Protein AF-A0A0F8WEF1-F1 (afdb_monomer)

Solvent-accessible surface area (backbone atoms only — not comparable to full-atom values): 5847 Å² total; per-residue (Å²): 132,62,77,68,63,57,51,54,56,51,56,53,49,59,62,66,70,52,98,55,50,74,68,54,48,50,51,53,49,36,51,52,45,31,68,77,34,45,29,22,25,76,87,75,66,48,52,76,75,52,95,73,78,62,69,84,62,86,44,91,88,73,58,83,82,51,67,48,79,47,51,62,45,65,61,52,34,41,75,73,71,55,55,85,71,86,70,79,93,74,84,135

Nearest PDB structures (foldseek):
  8xgc-assembly1_8  TM=4.536E-01  e=2.457E+00  Saccharomyces cerevisiae

Mean predicted aligned error: 12.83 Å

Structure (mmCIF, N/CA/C/O backbone):
data_AF-A0A0F8WEF1-F1
#
_entry.id   AF-A0A0F8WEF1-F1
#
loop_
_atom_site.group_PDB
_atom_site.id
_atom_site.type_symbol
_atom_site.label_atom_id
_atom_site.label_alt_id
_atom_site.label_comp_id
_atom_site.label_asym_id
_atom_site.label_entity_id
_atom_site.label_seq_id
_atom_site.pdbx_PDB_ins_code
_atom_site.Cartn_x
_atom_site.Cartn_y
_atom_site.Cartn_z
_atom_site.occupancy
_atom_site.B_iso_or_equiv
_atom_site.auth_seq_id
_atom_site.auth_comp_id
_atom_site.auth_asym_id
_atom_site.auth_atom_id
_atom_site.pdbx_PDB_model_num
ATOM 1 N N . MET A 1 1 ? 22.285 10.962 11.529 1.00 51.78 1 MET A N 1
ATOM 2 C 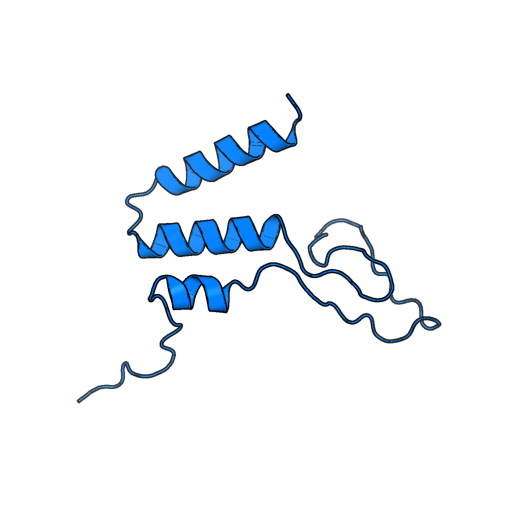CA . MET A 1 1 ? 21.052 10.237 11.152 1.00 51.78 1 MET A CA 1
ATOM 3 C C . MET A 1 1 ? 20.657 10.683 9.755 1.00 51.78 1 MET A C 1
ATOM 5 O O . MET A 1 1 ? 20.807 11.869 9.476 1.00 51.78 1 MET A O 1
ATOM 9 N N . SER A 1 2 ? 20.282 9.765 8.859 1.00 58.69 2 SER A N 1
ATOM 10 C CA . SER A 1 2 ? 19.909 10.147 7.489 1.00 58.69 2 SER A CA 1
ATOM 11 C C . SER A 1 2 ? 18.570 10.897 7.513 1.00 58.69 2 SER A C 1
ATOM 13 O O . SER A 1 2 ? 17.759 10.686 8.415 1.00 58.69 2 SER A O 1
ATOM 15 N N . ARG A 1 3 ? 18.331 11.790 6.542 1.00 58.47 3 ARG A N 1
ATOM 16 C CA . ARG A 1 3 ? 17.048 12.511 6.422 1.00 58.47 3 ARG A CA 1
ATOM 17 C C . ARG A 1 3 ? 15.846 11.563 6.363 1.00 58.47 3 ARG A C 1
ATOM 19 O O . ARG A 1 3 ? 14.785 11.927 6.850 1.00 58.47 3 ARG A O 1
ATOM 26 N N . HIS A 1 4 ? 16.029 10.359 5.824 1.00 61.19 4 HIS A N 1
ATOM 27 C CA . HIS A 1 4 ? 1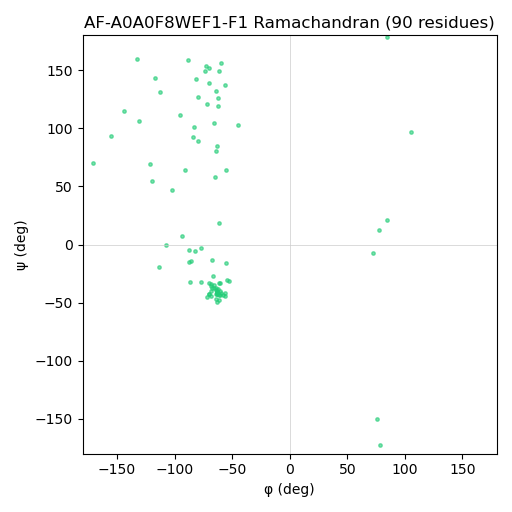4.960 9.372 5.669 1.00 61.19 4 HIS A CA 1
ATOM 28 C C . HIS A 1 4 ? 14.479 8.822 7.014 1.00 61.19 4 HIS A C 1
ATOM 30 O O . HIS A 1 4 ? 13.288 8.624 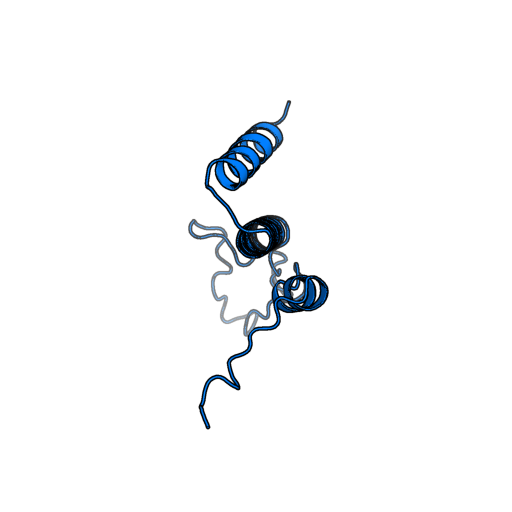7.191 1.00 61.19 4 HIS A O 1
ATOM 36 N N . SER A 1 5 ? 15.364 8.677 8.008 1.00 68.19 5 SER A N 1
ATOM 37 C CA . SER A 1 5 ? 14.953 8.202 9.336 1.00 68.19 5 SER A CA 1
ATOM 38 C C . SER A 1 5 ? 14.019 9.182 10.047 1.00 68.19 5 SER A C 1
ATOM 40 O O . SER A 1 5 ? 13.136 8.748 10.770 1.00 68.19 5 SER A O 1
ATOM 42 N N . LYS A 1 6 ? 14.206 10.497 9.859 1.00 72.56 6 LYS A N 1
ATOM 43 C CA . LYS A 1 6 ? 13.373 11.522 10.510 1.00 72.56 6 LYS A CA 1
ATOM 44 C C . LYS A 1 6 ? 11.956 11.544 9.940 1.00 72.56 6 LYS A C 1
ATOM 46 O O . LYS A 1 6 ? 11.017 11.613 10.718 1.00 72.56 6 LYS A O 1
ATOM 51 N N . GLN A 1 7 ? 11.838 11.433 8.616 1.00 76.56 7 GLN A N 1
ATOM 52 C CA . GLN A 1 7 ? 10.549 11.415 7.928 1.00 76.56 7 GLN A CA 1
ATOM 53 C C . GLN A 1 7 ? 9.692 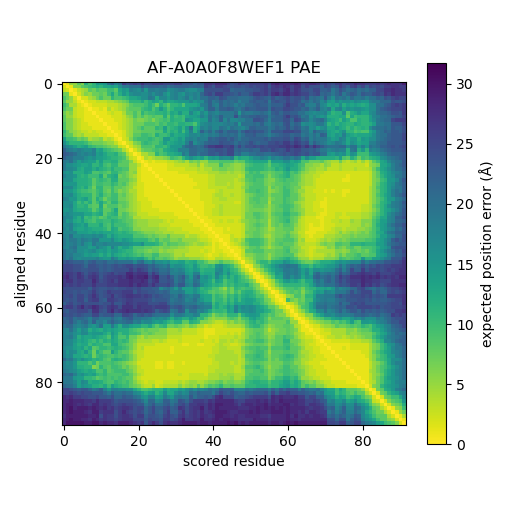10.233 8.396 1.00 76.56 7 GLN A C 1
ATOM 55 O O . GLN A 1 7 ? 8.551 10.431 8.774 1.00 76.56 7 GLN A O 1
ATOM 60 N N . ILE A 1 8 ? 10.290 9.043 8.535 1.00 70.94 8 ILE A N 1
ATOM 61 C CA . ILE A 1 8 ? 9.589 7.849 9.035 1.00 70.94 8 ILE A CA 1
ATOM 62 C C . ILE A 1 8 ? 8.964 8.084 10.420 1.00 70.94 8 ILE A C 1
ATOM 64 O O . ILE A 1 8 ? 7.842 7.660 10.667 1.00 70.94 8 ILE A O 1
ATOM 68 N N . TYR A 1 9 ? 9.665 8.757 11.339 1.00 72.94 9 TYR A N 1
ATOM 69 C CA . TYR A 1 9 ? 9.106 9.040 12.667 1.00 72.94 9 TYR A CA 1
ATOM 70 C C . TYR A 1 9 ? 7.973 10.069 12.632 1.00 72.94 9 TYR A C 1
ATOM 72 O O . TYR A 1 9 ? 7.066 9.985 13.455 1.00 72.94 9 TYR A O 1
ATOM 80 N N . GLU A 1 10 ? 8.040 11.036 11.717 1.00 77.94 10 GLU A N 1
ATOM 81 C CA . GLU A 1 10 ? 7.001 12.053 11.536 1.00 77.94 10 GLU A CA 1
ATOM 82 C C . GLU A 1 10 ? 5.745 11.437 10.908 1.00 77.94 10 GLU A C 1
ATOM 84 O O . GLU A 1 10 ? 4.658 11.617 11.452 1.00 77.94 10 GLU A O 1
ATOM 89 N N . ASP A 1 11 ? 5.913 10.615 9.871 1.00 72.44 11 ASP A N 1
ATOM 90 C CA . ASP A 1 11 ? 4.818 9.914 9.197 1.00 72.44 11 ASP A CA 1
ATOM 91 C C . ASP A 1 11 ? 4.123 8.929 10.158 1.00 72.44 11 ASP A C 1
ATOM 93 O O . ASP A 1 11 ? 2.900 8.889 10.248 1.00 72.44 11 ASP A O 1
ATOM 97 N N . VAL A 1 12 ? 4.890 8.187 10.970 1.00 70.94 12 VAL A N 1
ATOM 98 C CA . VAL A 1 12 ? 4.323 7.316 12.015 1.00 70.94 12 VAL A CA 1
ATOM 99 C C . VAL A 1 12 ? 3.567 8.127 13.069 1.00 70.94 12 VAL A C 1
ATOM 101 O O . VAL A 1 12 ? 2.504 7.705 13.515 1.00 70.94 12 VAL A O 1
ATOM 104 N N . ALA A 1 13 ? 4.087 9.281 13.491 1.00 71.75 13 ALA A N 1
ATOM 105 C CA . ALA A 1 13 ? 3.411 10.108 14.486 1.00 71.75 13 ALA A CA 1
ATOM 106 C C . ALA A 1 13 ? 2.066 10.644 13.968 1.00 71.75 13 ALA A C 1
ATOM 108 O O . ALA A 1 13 ? 1.096 10.652 14.725 1.00 71.75 13 ALA A O 1
ATOM 109 N N . GLU A 1 14 ? 1.991 11.041 12.695 1.00 72.81 14 GLU A N 1
ATOM 110 C CA . GLU A 1 14 ? 0.756 11.503 12.050 1.00 72.81 14 GLU A CA 1
ATOM 111 C C . GLU A 1 14 ? -0.347 10.436 12.096 1.00 72.81 14 GLU A C 1
ATOM 113 O O . GLU A 1 14 ? -1.475 10.728 12.500 1.00 72.81 14 GLU A O 1
ATOM 118 N N . VAL A 1 15 ? 0.012 9.183 11.821 1.00 66.44 15 VAL A N 1
ATOM 119 C CA . VAL A 1 15 ? -0.890 8.023 11.879 1.00 66.44 15 VAL A CA 1
ATOM 120 C C . VAL A 1 15 ? -1.484 7.800 13.282 1.00 66.44 15 VAL A C 1
ATOM 122 O O . VAL A 1 15 ? -2.639 7.402 13.426 1.00 66.44 15 VAL A O 1
ATOM 125 N N . PHE A 1 16 ? -0.737 8.112 14.347 1.00 62.91 16 PHE A N 1
ATOM 126 C CA . PHE A 1 16 ? -1.199 7.954 15.734 1.00 62.91 16 PHE A CA 1
ATOM 127 C C . PHE A 1 16 ? -1.968 9.164 16.299 1.00 62.91 16 PHE A C 1
ATOM 129 O O . PHE A 1 16 ? -2.462 9.090 17.426 1.00 62.91 1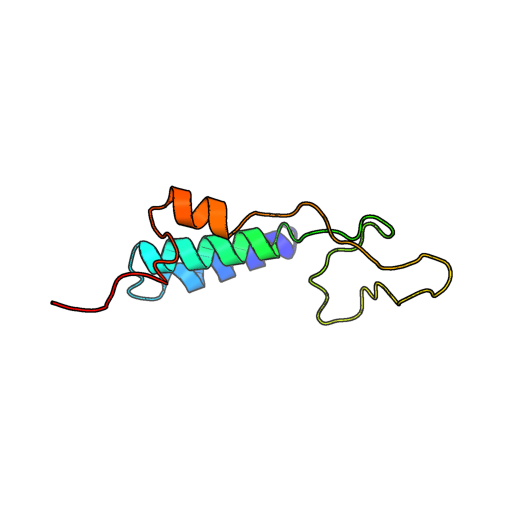6 PHE A O 1
ATOM 136 N N . HIS A 1 17 ? -2.074 10.280 15.567 1.00 64.56 17 HIS A N 1
ATOM 137 C CA . HIS A 1 17 ? -2.697 11.510 16.074 1.00 64.56 17 HIS A CA 1
ATOM 138 C C . HIS A 1 17 ? -4.227 11.580 15.909 1.00 64.56 17 HIS A C 1
ATOM 140 O O . HIS A 1 17 ? -4.861 12.425 16.548 1.00 64.56 17 HIS A O 1
ATOM 146 N N . GLY A 1 18 ? -4.836 10.708 15.102 1.00 56.53 18 GLY A N 1
ATOM 147 C CA . GLY A 1 18 ? -6.292 10.564 15.019 1.00 56.53 18 GLY A CA 1
ATOM 148 C C . GLY A 1 18 ? -6.823 9.555 16.038 1.00 56.53 18 GLY A C 1
ATOM 149 O O . GLY A 1 18 ? -6.092 8.668 16.467 1.00 56.53 18 GLY A O 1
ATOM 150 N N . GLU A 1 19 ? -8.111 9.624 16.391 1.00 58.75 19 GLU A N 1
ATOM 151 C CA . GLU A 1 19 ? -8.851 8.501 17.002 1.00 58.75 19 GLU A CA 1
ATOM 152 C C . GLU A 1 19 ? -8.955 7.331 15.997 1.00 58.75 19 GLU A C 1
ATOM 154 O O . GLU A 1 19 ? -10.036 6.938 15.559 1.00 58.75 19 GLU A O 1
ATOM 159 N N . ALA A 1 20 ? -7.813 6.827 15.535 1.00 59.28 20 ALA A N 1
ATOM 160 C CA . ALA A 1 20 ? -7.723 5.826 14.499 1.00 59.28 20 ALA A CA 1
ATOM 161 C C . ALA A 1 20 ? -8.192 4.493 15.078 1.00 59.28 20 ALA A C 1
ATOM 163 O O . ALA A 1 20 ? -7.638 3.971 16.050 1.00 59.28 20 ALA A O 1
ATOM 164 N N . THR A 1 21 ? -9.233 3.931 14.472 1.00 74.94 21 THR A N 1
ATOM 165 C CA . THR A 1 21 ? -9.548 2.519 14.655 1.00 74.94 21 THR A CA 1
ATOM 166 C C . THR A 1 21 ? -8.358 1.685 14.179 1.00 74.94 21 THR A C 1
ATOM 168 O O . THR A 1 21 ? -7.559 2.128 13.352 1.00 74.94 21 THR A O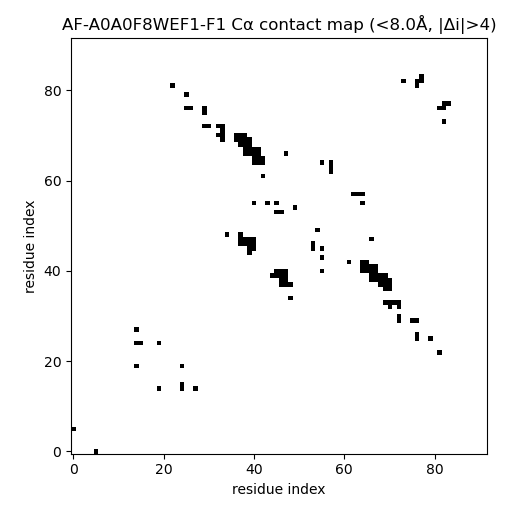 1
ATOM 171 N N . VAL A 1 22 ? -8.231 0.459 14.692 1.00 78.06 22 VAL A N 1
ATOM 172 C CA . VAL A 1 22 ? -7.186 -0.488 14.255 1.00 78.06 22 VAL A CA 1
ATOM 173 C C . VAL A 1 22 ? -7.205 -0.666 12.728 1.00 78.06 22 VAL A C 1
ATOM 175 O O . VAL A 1 22 ? -6.151 -0.811 12.114 1.00 78.06 22 VAL A O 1
ATOM 178 N N . ASP A 1 23 ? -8.386 -0.561 12.119 1.00 82.62 23 ASP A N 1
ATOM 179 C CA . ASP A 1 23 ? -8.591 -0.625 10.673 1.00 82.62 23 ASP A CA 1
ATOM 180 C C . ASP A 1 23 ? -7.903 0.535 9.936 1.00 82.62 23 ASP A C 1
ATOM 182 O O . ASP A 1 23 ? -7.180 0.306 8.967 1.00 82.62 23 ASP A O 1
ATOM 186 N N . ASN A 1 24 ? -8.066 1.773 10.421 1.00 84.44 24 ASN A N 1
ATOM 187 C CA . ASN A 1 24 ? -7.411 2.948 9.835 1.00 84.44 24 ASN A CA 1
ATOM 188 C C . ASN A 1 24 ? -5.888 2.842 9.965 1.00 84.44 24 ASN A C 1
ATOM 190 O O . ASN A 1 24 ? -5.169 3.056 8.995 1.00 84.44 24 ASN A O 1
ATOM 194 N N . LEU A 1 25 ? -5.405 2.397 11.129 1.00 85.81 25 LEU A N 1
ATOM 195 C CA . LEU A 1 25 ? -3.979 2.186 11.372 1.00 85.81 25 LEU A CA 1
ATOM 196 C C . LEU A 1 25 ? -3.374 1.161 10.398 1.00 85.81 25 LEU A C 1
ATOM 198 O O . LEU A 1 25 ? -2.269 1.347 9.890 1.00 85.81 25 LEU A O 1
ATOM 202 N N . ALA A 1 26 ? -4.091 0.070 10.124 1.00 88.12 26 ALA A N 1
ATOM 203 C CA . ALA A 1 26 ? -3.652 -0.933 9.163 1.00 88.12 26 ALA A CA 1
ATOM 204 C C . ALA A 1 26 ? -3.639 -0.393 7.725 1.00 88.12 26 ALA A C 1
ATOM 206 O O . ALA A 1 26 ? -2.715 -0.714 6.979 1.00 88.12 26 ALA A O 1
ATOM 207 N N . HIS A 1 27 ? -4.609 0.444 7.343 1.00 87.12 27 HIS A N 1
ATOM 208 C CA . HIS A 1 27 ? -4.583 1.143 6.057 1.00 87.12 27 HIS A CA 1
ATOM 209 C C . HIS A 1 27 ? -3.372 2.066 5.928 1.00 87.12 27 HIS A C 1
ATOM 211 O O . HIS A 1 27 ? -2.648 1.963 4.937 1.00 87.12 27 HIS A O 1
ATOM 217 N N . ASP A 1 28 ? -3.100 2.875 6.947 1.00 87.94 28 ASP A N 1
ATOM 218 C CA . ASP A 1 28 ? -1.983 3.815 6.936 1.00 87.94 28 ASP A CA 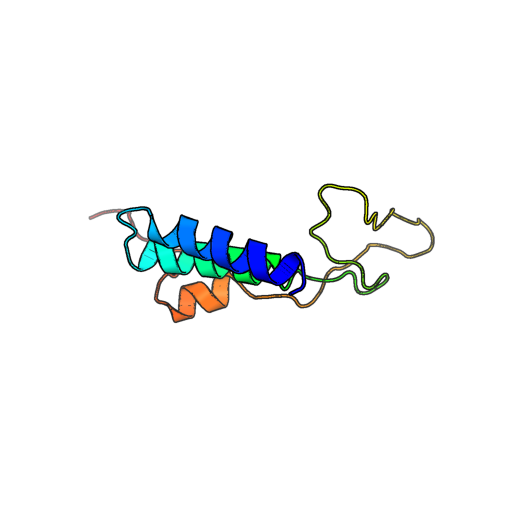1
ATOM 219 C C . ASP A 1 28 ? -0.631 3.091 6.850 1.00 87.94 28 ASP A C 1
ATOM 221 O O . ASP A 1 28 ? 0.235 3.456 6.053 1.00 87.94 28 ASP A O 1
ATOM 225 N N . PHE A 1 29 ? -0.452 1.998 7.601 1.00 88.12 29 PHE A N 1
ATOM 226 C CA . PHE A 1 29 ? 0.744 1.163 7.467 1.00 88.12 29 PHE A CA 1
ATOM 227 C C . PHE A 1 29 ? 0.857 0.522 6.085 1.00 88.12 29 PHE A C 1
ATOM 229 O O . PHE A 1 29 ? 1.956 0.464 5.534 1.00 88.12 29 PHE A O 1
ATOM 236 N N . ALA A 1 30 ? -0.251 0.044 5.517 1.00 90.06 30 ALA A N 1
ATOM 237 C CA . ALA A 1 30 ? -0.238 -0.552 4.189 1.00 90.06 30 ALA A CA 1
ATOM 238 C C . ALA A 1 30 ? 0.191 0.470 3.121 1.00 90.06 30 ALA A C 1
ATOM 240 O O . ALA A 1 30 ? 0.956 0.124 2.218 1.00 90.06 30 ALA A O 1
ATOM 241 N N . ASP A 1 31 ? -0.241 1.726 3.259 1.00 87.69 31 ASP A N 1
ATOM 242 C CA . ASP A 1 31 ? 0.144 2.823 2.371 1.00 87.69 31 ASP A CA 1
ATOM 243 C C . ASP A 1 31 ? 1.621 3.218 2.568 1.00 87.69 31 ASP A C 1
ATOM 245 O O . ASP A 1 31 ? 2.350 3.360 1.583 1.00 87.69 31 ASP A O 1
ATOM 249 N N . LEU A 1 32 ? 2.110 3.291 3.814 1.00 88.81 32 LEU A N 1
ATOM 250 C CA . LEU A 1 32 ? 3.529 3.539 4.111 1.00 88.81 32 LEU A CA 1
ATOM 251 C C . LEU A 1 32 ? 4.442 2.439 3.550 1.00 88.81 32 LEU A C 1
ATOM 253 O O . LEU A 1 32 ? 5.475 2.734 2.946 1.00 88.81 32 LEU A O 1
ATOM 257 N N . PHE A 1 33 ? 4.065 1.167 3.699 1.00 89.50 33 PHE A N 1
ATOM 258 C CA . PHE A 1 33 ? 4.843 0.049 3.161 1.00 89.50 33 PHE A CA 1
ATOM 259 C C . PHE A 1 33 ? 4.820 0.005 1.630 1.00 89.50 33 PHE A C 1
ATOM 261 O O . PHE A 1 33 ? 5.839 -0.319 1.016 1.00 89.50 33 PHE A O 1
ATOM 268 N N . ALA A 1 34 ? 3.700 0.369 1.000 1.00 88.69 34 ALA A N 1
ATOM 269 C CA . ALA A 1 34 ? 3.621 0.517 -0.452 1.00 88.69 34 ALA A CA 1
ATOM 270 C C . ALA A 1 34 ? 4.500 1.668 -0.967 1.00 88.69 34 ALA A C 1
ATOM 272 O O . ALA A 1 34 ? 5.131 1.537 -2.018 1.00 88.69 34 ALA A O 1
ATOM 273 N N . ALA A 1 35 ? 4.577 2.773 -0.222 1.00 86.00 35 ALA A N 1
ATOM 274 C CA . ALA A 1 35 ? 5.426 3.909 -0.563 1.00 86.00 35 ALA A CA 1
ATOM 275 C C . ALA A 1 35 ? 6.927 3.588 -0.434 1.00 86.00 35 ALA A C 1
ATOM 277 O O . ALA A 1 35 ? 7.708 4.004 -1.293 1.00 86.00 35 ALA A O 1
ATOM 278 N N . ASP A 1 36 ? 7.328 2.835 0.598 1.00 86.50 36 ASP A N 1
ATOM 279 C CA . ASP A 1 36 ? 8.730 2.450 0.833 1.00 86.50 36 ASP A CA 1
ATOM 280 C C . ASP A 1 36 ? 9.198 1.310 -0.092 1.00 86.50 36 ASP A C 1
ATOM 282 O O . ASP A 1 36 ? 10.349 1.284 -0.536 1.00 86.50 36 ASP A O 1
ATOM 286 N N . ASN A 1 37 ? 8.292 0.398 -0.459 1.00 86.56 37 ASN A N 1
ATOM 287 C CA . ASN A 1 37 ? 8.572 -0.714 -1.367 1.00 86.56 37 ASN A CA 1
ATOM 288 C C . ASN A 1 37 ? 7.664 -0.682 -2.612 1.00 86.56 37 ASN A C 1
ATOM 290 O O . ASN A 1 37 ? 6.800 -1.551 -2.780 1.00 86.56 37 ASN A O 1
ATOM 294 N N . PRO A 1 38 ? 7.854 0.301 -3.509 1.00 87.12 38 PRO A N 1
ATOM 295 C CA . PRO A 1 38 ? 7.067 0.408 -4.724 1.00 87.12 38 PRO A CA 1
ATOM 296 C C . PRO A 1 38 ? 7.459 -0.668 -5.747 1.00 87.12 38 PRO A C 1
ATOM 298 O O . PRO A 1 38 ? 8.617 -1.106 -5.781 1.00 87.12 38 PRO A O 1
ATOM 301 N N . PRO A 1 39 ? 6.535 -1.059 -6.642 1.00 85.31 39 PRO A N 1
ATOM 302 C CA . PRO A 1 39 ? 6.871 -1.920 -7.765 1.00 85.31 39 PRO A CA 1
ATOM 303 C C . PRO A 1 39 ? 7.901 -1.232 -8.671 1.00 85.31 39 PRO A C 1
ATOM 305 O O . PRO A 1 39 ? 7.941 0.001 -8.789 1.00 85.31 39 PRO A O 1
ATOM 308 N N . ARG A 1 40 ? 8.752 -2.035 -9.313 1.00 84.75 40 ARG A N 1
ATOM 309 C CA . ARG A 1 40 ? 9.866 -1.548 -10.137 1.00 84.75 40 ARG A CA 1
ATOM 310 C C . ARG A 1 40 ? 9.689 -1.957 -11.581 1.00 84.75 40 ARG A C 1
ATOM 312 O O . ARG A 1 40 ? 9.229 -3.058 -11.871 1.00 84.75 40 ARG A O 1
ATOM 319 N N . CYS A 1 41 ? 10.088 -1.074 -12.488 1.00 84.94 41 CYS A N 1
ATOM 320 C CA . CYS A 1 41 ? 10.113 -1.388 -13.903 1.00 84.94 41 CYS A CA 1
ATOM 321 C C . CYS A 1 41 ? 11.099 -2.537 -14.152 1.00 84.94 41 CYS A C 1
ATOM 323 O O . CYS A 1 41 ? 12.276 -2.417 -13.810 1.00 84.94 41 CYS A O 1
ATOM 325 N N . VAL A 1 42 ? 10.653 -3.613 -14.798 1.00 82.69 42 VAL A N 1
ATOM 326 C CA . VAL A 1 42 ? 11.506 -4.766 -15.141 1.00 82.69 42 VAL A CA 1
ATOM 327 C C . VAL A 1 42 ? 12.653 -4.351 -16.070 1.00 82.69 42 VAL A C 1
ATOM 329 O O . VAL A 1 42 ? 13.762 -4.870 -15.970 1.00 82.69 42 VAL A O 1
ATOM 332 N N . ASN A 1 43 ? 12.406 -3.365 -16.935 1.00 76.81 43 ASN A N 1
ATOM 333 C CA . ASN A 1 43 ? 13.363 -2.935 -17.954 1.00 76.81 43 ASN A CA 1
ATOM 334 C C . ASN A 1 43 ? 14.356 -1.885 -17.434 1.00 76.81 43 ASN A C 1
ATOM 336 O O . ASN A 1 43 ? 15.494 -1.837 -17.895 1.00 76.81 43 ASN A O 1
ATOM 340 N N . CYS A 1 44 ? 13.932 -1.028 -16.500 1.00 77.25 44 CYS A N 1
ATOM 341 C CA . CYS A 1 44 ? 14.721 0.125 -16.050 1.00 77.25 44 CYS A CA 1
ATOM 342 C C . CYS A 1 44 ? 15.186 0.026 -14.593 1.00 77.25 44 CYS A C 1
ATOM 344 O O . CYS A 1 44 ? 16.088 0.757 -14.203 1.00 77.25 44 CYS A O 1
ATOM 346 N N . GLY A 1 45 ? 14.562 -0.819 -13.769 1.00 77.44 45 GLY A N 1
ATOM 347 C CA . GLY A 1 45 ? 14.792 -0.893 -12.320 1.00 77.44 45 GLY A CA 1
ATOM 348 C C . GLY A 1 45 ? 14.215 0.281 -11.514 1.00 77.44 45 GLY A C 1
ATOM 349 O O . GLY A 1 45 ? 14.206 0.235 -10.278 1.00 77.44 45 GLY A O 1
ATOM 350 N N . GLU A 1 46 ? 13.709 1.310 -12.197 1.00 81.69 46 GLU A N 1
ATOM 351 C CA . GLU A 1 46 ? 13.129 2.509 -11.591 1.00 81.69 46 GLU A CA 1
ATOM 352 C C . GLU A 1 46 ? 11.783 2.213 -10.901 1.00 81.69 46 GLU A C 1
ATOM 354 O O . GLU A 1 46 ? 10.976 1.441 -11.434 1.00 81.69 46 GLU A O 1
ATOM 359 N N . PRO A 1 47 ? 11.525 2.800 -9.717 1.00 76.75 47 PRO A N 1
ATOM 360 C CA . PRO A 1 47 ? 10.270 2.626 -8.993 1.00 76.75 47 PRO A CA 1
ATOM 361 C C . PRO A 1 47 ? 9.113 3.389 -9.655 1.00 76.75 47 PRO A C 1
ATOM 363 O O . PRO A 1 47 ? 9.299 4.474 -10.207 1.00 76.75 47 PRO A O 1
ATOM 366 N N . ALA A 1 48 ? 7.894 2.861 -9.534 1.00 73.56 48 ALA A N 1
ATOM 367 C CA . ALA A 1 48 ? 6.690 3.452 -10.130 1.00 73.56 48 ALA A CA 1
ATOM 368 C C . ALA A 1 48 ? 6.257 4.809 -9.521 1.00 73.56 48 ALA A C 1
ATOM 370 O O . ALA A 1 48 ? 5.420 5.500 -10.094 1.00 73.56 48 ALA A O 1
ATOM 371 N N . THR A 1 49 ? 6.802 5.204 -8.365 1.00 64.94 49 THR A N 1
ATOM 372 C CA . THR A 1 49 ? 6.248 6.258 -7.491 1.00 64.94 49 THR A CA 1
ATOM 373 C C . THR A 1 49 ? 6.786 7.671 -7.709 1.00 64.94 49 THR A C 1
ATOM 375 O O . THR A 1 49 ? 6.451 8.575 -6.942 1.00 64.94 49 THR A O 1
ATOM 378 N N . THR A 1 50 ? 7.598 7.935 -8.734 1.00 52.72 50 THR A N 1
ATOM 379 C CA . THR A 1 50 ? 8.105 9.301 -8.924 1.00 52.72 50 THR A CA 1
ATOM 380 C C . THR A 1 50 ? 7.066 10.211 -9.590 1.00 52.72 50 THR A C 1
ATOM 382 O O . THR A 1 50 ? 7.105 10.470 -10.790 1.00 52.72 50 THR A O 1
ATOM 385 N N . THR A 1 51 ? 6.232 10.858 -8.769 1.00 49.00 51 THR A N 1
ATOM 386 C CA . THR A 1 51 ? 5.473 12.095 -9.083 1.00 49.00 51 THR A CA 1
ATOM 387 C C . THR A 1 51 ? 6.402 13.293 -9.408 1.00 49.00 51 THR A C 1
ATOM 389 O O . THR A 1 51 ? 6.008 14.453 -9.374 1.00 49.00 51 THR A O 1
ATOM 392 N N . GLY A 1 52 ? 7.669 13.036 -9.739 1.00 46.41 52 GLY A N 1
ATOM 393 C CA . GLY A 1 52 ? 8.706 14.026 -9.981 1.00 46.41 52 GLY A CA 1
ATOM 394 C C . GLY A 1 52 ? 9.969 13.394 -10.560 1.00 46.41 52 GLY A C 1
ATOM 395 O O . GLY A 1 52 ? 10.996 13.342 -9.896 1.00 46.41 52 GLY A O 1
ATOM 396 N N . GLY A 1 53 ? 9.905 12.933 -11.811 1.00 43.50 53 GLY A N 1
ATOM 397 C CA . GLY A 1 53 ? 11.081 12.954 -12.689 1.00 43.50 53 GLY A CA 1
ATOM 398 C C . GLY A 1 53 ? 12.081 11.797 -12.603 1.00 43.50 53 GLY A C 1
ATOM 399 O O . GLY A 1 53 ? 13.203 11.967 -13.066 1.00 43.50 53 GLY A O 1
ATOM 400 N N . GLY A 1 54 ? 11.699 10.626 -12.093 1.00 48.19 54 GLY A N 1
ATOM 401 C CA . GLY A 1 54 ? 12.379 9.366 -12.413 1.00 48.19 54 GLY A CA 1
ATOM 402 C C . GLY A 1 54 ? 11.693 8.747 -13.618 1.00 48.19 54 GLY A C 1
ATOM 403 O O . GLY A 1 54 ? 10.985 7.751 -13.510 1.00 48.19 54 GLY A O 1
ATOM 404 N N . SER A 1 55 ? 11.766 9.431 -14.754 1.00 56.62 55 SER A N 1
ATOM 405 C CA . SER A 1 55 ? 11.031 9.032 -15.934 1.00 56.62 55 SER A CA 1
ATOM 406 C C . SER A 1 55 ? 11.554 7.691 -16.430 1.00 56.62 55 SER A C 1
ATOM 408 O O . SER A 1 55 ? 12.558 7.580 -17.132 1.00 56.62 55 SER A O 1
ATOM 410 N N . CYS A 1 56 ? 10.765 6.664 -16.155 1.00 58.75 56 CYS A N 1
ATOM 411 C CA . CYS A 1 56 ? 10.511 5.590 -17.091 1.00 58.75 56 CYS A CA 1
ATOM 412 C C . CYS A 1 56 ? 9.976 6.216 -18.401 1.00 58.75 56 CYS A C 1
ATOM 414 O O . CYS A 1 56 ? 8.800 6.097 -18.741 1.00 58.75 56 CYS A O 1
ATOM 416 N N . HIS A 1 57 ? 10.801 7.028 -19.075 1.00 59.53 57 HIS A N 1
ATOM 417 C CA . HIS A 1 57 ? 10.471 7.655 -20.336 1.00 59.53 57 HIS A CA 1
ATOM 418 C C . HIS A 1 57 ? 10.253 6.501 -21.284 1.00 59.53 57 HIS A C 1
ATOM 420 O O . HIS A 1 57 ? 11.171 5.719 -21.503 1.00 59.53 57 HIS A O 1
ATOM 426 N N . TYR A 1 58 ? 9.040 6.412 -21.818 1.00 56.50 58 TYR A N 1
ATOM 427 C CA . TYR A 1 58 ? 8.730 5.554 -22.941 1.00 56.50 58 TYR A CA 1
ATOM 428 C C . TYR A 1 58 ? 9.835 5.707 -23.992 1.00 56.50 58 TYR A C 1
ATOM 430 O O . TYR A 1 58 ? 9.906 6.719 -24.694 1.00 56.50 58 TYR A O 1
ATOM 438 N N . VAL A 1 59 ? 10.739 4.729 -24.056 1.00 57.34 59 VAL A N 1
ATOM 439 C CA . VAL A 1 59 ? 11.713 4.619 -25.133 1.00 57.34 59 VAL A CA 1
ATOM 440 C C . VAL A 1 59 ? 11.063 3.654 -26.116 1.00 57.34 59 VAL A C 1
ATOM 442 O O . VAL A 1 59 ? 10.950 2.473 -25.793 1.00 57.34 59 VAL A O 1
ATOM 445 N N . PRO A 1 60 ? 10.644 4.093 -27.318 1.00 53.72 60 PRO A N 1
ATOM 446 C CA . PRO A 1 60 ? 9.967 3.222 -28.288 1.00 53.72 60 PRO A CA 1
ATOM 447 C C . PRO A 1 60 ? 10.769 1.957 -28.653 1.00 53.72 60 PRO A C 1
ATOM 449 O O . PRO A 1 60 ? 10.234 1.025 -29.238 1.00 53.72 60 PRO A O 1
ATOM 452 N N . GLN A 1 61 ? 12.066 1.942 -28.329 1.00 55.94 61 GLN A N 1
ATOM 453 C CA . GLN A 1 61 ? 13.019 0.868 -28.599 1.00 55.94 61 GLN A CA 1
ATOM 454 C C . GLN A 1 61 ? 13.066 -0.215 -27.500 1.00 55.94 61 GLN A C 1
ATOM 456 O O . GLN A 1 61 ? 13.616 -1.281 -27.759 1.00 55.94 61 GLN A O 1
ATOM 461 N N . LEU A 1 62 ? 12.511 0.033 -26.303 1.00 57.03 62 LEU A N 1
ATOM 462 C CA . LEU A 1 62 ? 12.555 -0.885 -25.148 1.00 57.03 62 LEU A CA 1
ATOM 463 C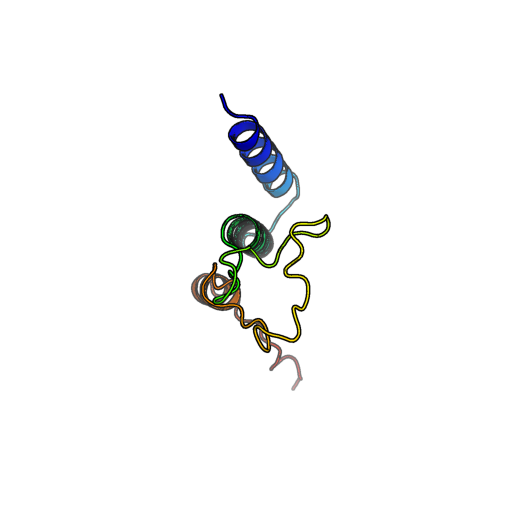 C . LEU A 1 62 ? 11.214 -1.575 -24.830 1.00 57.03 62 LEU A C 1
ATOM 465 O O . LEU A 1 62 ? 11.167 -2.408 -23.928 1.00 57.03 62 LEU A O 1
ATOM 469 N N . GLY A 1 63 ? 10.155 -1.292 -25.595 1.00 62.97 63 GLY A N 1
ATOM 470 C CA . GLY A 1 63 ? 8.836 -1.908 -25.417 1.00 62.97 63 GLY A CA 1
ATOM 471 C C . GLY A 1 63 ? 8.016 -1.315 -24.264 1.00 62.97 63 GLY A C 1
ATOM 472 O O . GLY A 1 63 ? 8.372 -0.288 -23.689 1.00 62.97 63 GLY A O 1
ATOM 473 N N . GLU A 1 64 ? 6.880 -1.947 -23.957 1.00 69.19 64 GLU A N 1
ATOM 474 C CA . GLU A 1 64 ? 6.040 -1.578 -22.811 1.00 69.19 64 GLU A CA 1
ATOM 475 C C . GLU A 1 64 ? 6.798 -1.811 -21.500 1.00 69.19 64 GLU A C 1
ATOM 477 O O . GLU A 1 64 ? 7.410 -2.858 -21.278 1.00 69.19 64 GLU A O 1
ATOM 482 N N . HIS A 1 65 ? 6.772 -0.812 -20.622 1.00 71.75 65 HIS A N 1
ATOM 483 C CA . HIS A 1 65 ? 7.408 -0.903 -19.318 1.00 71.75 65 HIS A CA 1
ATOM 484 C C . HIS A 1 65 ? 6.464 -1.606 -18.347 1.00 71.75 65 HIS A C 1
ATOM 486 O O . HIS A 1 65 ? 5.534 -1.002 -17.818 1.00 71.75 65 HIS A O 1
ATOM 492 N N . ASN A 1 66 ? 6.728 -2.889 -18.114 1.00 80.50 66 ASN A N 1
ATOM 493 C CA . ASN A 1 66 ? 6.044 -3.665 -17.088 1.00 80.50 66 ASN A CA 1
ATOM 494 C C . ASN A 1 66 ? 6.672 -3.393 -15.720 1.00 80.50 66 ASN A C 1
ATOM 496 O O . ASN A 1 66 ? 7.894 -3.243 -15.606 1.00 80.50 66 ASN A O 1
ATOM 500 N N . PHE A 1 67 ? 5.832 -3.336 -14.691 1.00 82.38 67 PHE A N 1
ATOM 501 C CA . PHE A 1 67 ? 6.247 -3.152 -13.306 1.00 82.38 67 PHE A CA 1
ATOM 502 C C . PHE A 1 67 ? 5.950 -4.423 -12.518 1.00 82.38 67 PHE A C 1
ATOM 504 O O . PHE A 1 67 ? 4.841 -4.948 -12.587 1.00 82.38 67 PHE A O 1
ATOM 511 N N . GLU A 1 68 ? 6.938 -4.905 -11.772 1.00 86.38 68 GLU A N 1
ATOM 512 C CA . GLU A 1 68 ? 6.832 -6.125 -10.974 1.00 86.38 68 GLU A CA 1
ATOM 513 C C . GLU A 1 68 ? 7.365 -5.908 -9.551 1.00 86.38 68 GLU A C 1
ATOM 515 O O . GLU A 1 68 ? 8.141 -4.985 -9.274 1.00 86.38 68 GLU A O 1
ATOM 520 N N . GLY A 1 69 ? 6.945 -6.791 -8.643 1.00 88.00 69 GLY A N 1
ATOM 521 C CA . GLY A 1 69 ? 7.328 -6.759 -7.234 1.00 88.00 69 GLY A CA 1
ATOM 522 C C . GLY A 1 69 ? 6.606 -5.673 -6.435 1.00 88.00 69 GLY A C 1
ATOM 523 O O . GLY A 1 69 ? 5.472 -5.314 -6.736 1.00 88.00 69 GLY A O 1
ATOM 524 N N . GLY A 1 70 ? 7.278 -5.167 -5.401 1.00 89.56 70 GLY A N 1
ATOM 525 C CA . GLY A 1 70 ? 6.712 -4.207 -4.455 1.00 89.56 70 GLY A CA 1
ATOM 526 C C . GLY A 1 70 ? 5.915 -4.857 -3.321 1.00 89.56 70 GLY A C 1
ATOM 527 O O . GLY A 1 70 ? 5.815 -6.082 -3.212 1.00 89.56 70 GLY A O 1
ATOM 528 N N . PHE A 1 71 ? 5.405 -4.021 -2.423 1.00 91.88 71 PHE A N 1
ATOM 529 C CA . PHE A 1 71 ? 4.566 -4.447 -1.312 1.00 91.88 71 PHE A CA 1
ATOM 530 C C . PHE A 1 71 ? 3.124 -4.681 -1.773 1.00 91.88 71 PHE A C 1
ATOM 532 O O . PHE A 1 71 ? 2.493 -3.809 -2.369 1.00 91.88 71 PHE A O 1
ATOM 539 N N . ASP A 1 72 ? 2.597 -5.864 -1.464 1.00 90.81 72 ASP A N 1
ATOM 540 C CA . ASP A 1 72 ? 1.221 -6.245 -1.772 1.00 90.81 72 ASP A CA 1
ATOM 541 C C . ASP A 1 72 ? 0.273 -5.733 -0.679 1.00 90.81 72 ASP A C 1
ATOM 543 O O . ASP A 1 72 ? 0.041 -6.382 0.350 1.00 90.81 72 ASP A O 1
ATOM 547 N N . ARG A 1 73 ? -0.254 -4.530 -0.920 1.00 89.94 73 ARG A N 1
ATOM 548 C CA . ARG A 1 73 ? -1.195 -3.839 -0.036 1.00 89.94 73 ARG A CA 1
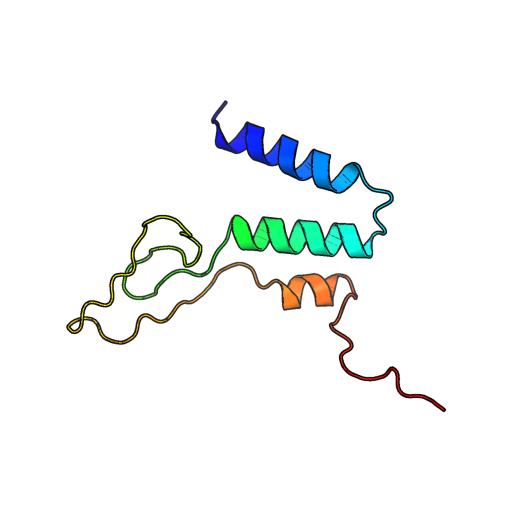ATOM 549 C C . ARG A 1 73 ? -2.436 -4.680 0.259 1.00 89.94 73 ARG A C 1
ATOM 551 O O . ARG A 1 73 ? -2.874 -4.745 1.405 1.00 89.94 73 ARG A O 1
ATOM 558 N N . GLU A 1 74 ? -3.003 -5.320 -0.758 1.00 90.00 74 GLU A N 1
ATOM 559 C CA . GLU A 1 74 ? -4.252 -6.075 -0.630 1.00 90.00 74 GLU A CA 1
ATOM 560 C C . GLU A 1 74 ? -4.054 -7.317 0.231 1.00 90.00 74 GLU A C 1
ATOM 562 O O . GLU A 1 74 ? -4.840 -7.578 1.145 1.00 90.00 74 GLU A O 1
ATOM 567 N N . ARG A 1 75 ? -2.958 -8.046 0.008 1.00 91.19 75 ARG A N 1
ATOM 568 C CA . ARG A 1 75 ? -2.625 -9.221 0.812 1.00 91.19 75 ARG A CA 1
ATOM 569 C C . ARG A 1 75 ? -2.346 -8.869 2.271 1.00 91.19 75 ARG A C 1
ATOM 571 O O . ARG A 1 75 ? -2.727 -9.640 3.153 1.00 91.19 75 ARG A O 1
ATOM 578 N N . PHE A 1 76 ? -1.694 -7.737 2.538 1.00 90.50 76 PHE A N 1
ATOM 579 C CA . PHE A 1 76 ? -1.482 -7.264 3.906 1.00 90.50 76 PHE A CA 1
ATOM 580 C C . PHE A 1 76 ? -2.808 -6.946 4.603 1.00 90.50 76 PHE A C 1
ATOM 582 O O . PHE A 1 76 ? -3.063 -7.465 5.688 1.00 90.50 76 PHE A O 1
ATOM 589 N N . LEU A 1 77 ? -3.684 -6.172 3.959 1.00 89.56 77 LEU A N 1
ATOM 590 C CA . LEU A 1 77 ? -4.989 -5.820 4.524 1.00 89.56 77 LEU A CA 1
ATOM 591 C C . LEU A 1 77 ? -5.870 -7.056 4.737 1.00 89.56 77 LEU A C 1
ATOM 593 O O . LEU A 1 77 ? -6.485 -7.197 5.792 1.00 89.56 77 LEU A O 1
ATOM 597 N N . ALA A 1 78 ? -5.858 -8.010 3.804 1.00 88.25 78 ALA A N 1
ATOM 598 C CA . ALA A 1 78 ? -6.544 -9.286 3.975 1.00 88.25 78 ALA A CA 1
ATOM 599 C C . ALA A 1 78 ? -6.013 -10.073 5.189 1.00 88.25 78 ALA A C 1
ATOM 601 O O . ALA A 1 78 ? -6.801 -10.641 5.944 1.00 88.25 78 ALA A O 1
ATOM 602 N N . ALA A 1 79 ? -4.696 -10.071 5.425 1.00 87.62 79 ALA A N 1
ATOM 603 C CA . ALA A 1 79 ? -4.100 -10.690 6.611 1.00 87.62 79 ALA A CA 1
ATOM 604 C C . ALA A 1 79 ? -4.484 -9.971 7.919 1.00 87.62 79 ALA A C 1
ATOM 606 O O . ALA A 1 79 ? -4.551 -10.612 8.968 1.00 87.62 79 ALA A O 1
ATOM 607 N N . CYS A 1 80 ? -4.787 -8.673 7.854 1.00 86.00 80 CYS A N 1
ATOM 608 C CA . CYS A 1 80 ? -5.365 -7.902 8.956 1.00 86.00 80 CYS A CA 1
ATOM 609 C C . CYS A 1 80 ? -6.873 -8.150 9.154 1.00 86.00 80 CYS A C 1
ATOM 611 O O . CYS A 1 80 ? -7.450 -7.598 10.086 1.00 86.00 80 CYS A O 1
ATOM 613 N N . GLY A 1 81 ? -7.517 -8.964 8.309 1.00 86.94 81 GLY A N 1
ATOM 614 C CA . GLY A 1 81 ? -8.970 -9.166 8.327 1.00 86.94 81 GLY A CA 1
ATOM 615 C C . GLY A 1 81 ? -9.763 -8.026 7.679 1.00 86.94 81 GLY A C 1
ATOM 616 O O . GLY A 1 81 ? -10.979 -7.980 7.818 1.00 86.94 81 GLY A O 1
ATOM 617 N N . LEU A 1 82 ? -9.085 -7.128 6.959 1.00 83.44 82 LEU A N 1
ATOM 618 C CA . LEU A 1 82 ? -9.642 -5.951 6.284 1.00 83.44 82 LEU A CA 1
ATOM 619 C C . LEU A 1 82 ? -9.786 -6.209 4.786 1.00 83.44 82 LEU A C 1
ATOM 621 O O . LEU A 1 82 ? -9.348 -5.418 3.948 1.00 83.44 82 LEU A O 1
ATOM 625 N N . THR A 1 83 ? -10.348 -7.363 4.431 1.00 70.75 83 THR A N 1
ATOM 626 C CA . THR A 1 83 ? -10.667 -7.647 3.033 1.00 70.75 83 THR A CA 1
ATOM 627 C C . THR A 1 83 ? -11.569 -6.542 2.501 1.00 70.75 83 THR A C 1
ATOM 629 O O . THR A 1 83 ? -12.501 -6.122 3.186 1.00 70.75 83 THR A O 1
ATOM 632 N N . THR A 1 84 ? -11.305 -6.080 1.282 1.00 62.00 84 THR A N 1
ATOM 633 C CA . THR A 1 84 ? -12.194 -5.185 0.545 1.00 62.00 84 THR A CA 1
ATOM 634 C C . THR A 1 84 ? -13.506 -5.922 0.269 1.00 62.00 84 THR A C 1
ATOM 636 O O . THR A 1 84 ? -13.720 -6.462 -0.813 1.00 62.00 84 THR A O 1
ATOM 639 N N . GLU A 1 85 ? -14.403 -5.984 1.255 1.00 53.16 85 GLU A N 1
ATOM 640 C CA . GLU A 1 85 ? -15.800 -6.351 1.039 1.00 53.16 85 GLU A CA 1
ATOM 641 C C . GLU A 1 85 ? -16.417 -5.286 0.125 1.00 53.16 85 GLU A C 1
ATOM 643 O O . GLU A 1 85 ? -17.021 -4.310 0.562 1.00 53.16 85 GLU A O 1
ATOM 648 N N . THR A 1 86 ? -16.236 -5.468 -1.181 1.00 53.09 86 THR A N 1
ATOM 649 C CA . THR A 1 86 ? -17.085 -4.834 -2.193 1.00 53.09 86 THR A CA 1
ATOM 650 C C . THR A 1 86 ? -18.381 -5.638 -2.380 1.00 53.09 86 THR A C 1
ATOM 652 O O . THR A 1 86 ? -19.310 -5.174 -3.025 1.00 53.09 86 THR A O 1
ATOM 655 N N . GLU A 1 87 ? -18.531 -6.795 -1.736 1.00 53.69 87 GLU A N 1
ATOM 656 C CA . GLU A 1 87 ? -19.778 -7.564 -1.645 1.00 53.69 87 GLU A CA 1
ATOM 657 C C . GLU A 1 87 ? -19.767 -8.180 -0.230 1.00 53.69 87 GLU A C 1
ATOM 659 O O . GLU A 1 87 ? -18.837 -8.904 0.088 1.00 53.69 87 GLU A O 1
ATOM 664 N N . VAL A 1 88 ? -20.643 -7.887 0.739 1.00 49.78 88 VAL A N 1
ATOM 665 C CA . VAL A 1 88 ? -22.108 -7.934 0.707 1.00 49.78 88 VAL A CA 1
ATOM 666 C C . VAL A 1 88 ? -22.673 -6.961 1.760 1.00 49.78 88 VAL A C 1
ATOM 668 O O . VAL A 1 88 ? -22.901 -7.302 2.920 1.00 49.78 88 VAL A O 1
ATOM 671 N N . ARG A 1 89 ? -22.976 -5.730 1.339 1.00 47.03 89 ARG A N 1
ATOM 672 C CA . ARG A 1 89 ? -23.929 -4.844 2.033 1.00 47.03 89 ARG A CA 1
ATOM 673 C C . ARG A 1 89 ? -25.097 -4.475 1.114 1.00 47.03 89 ARG A C 1
ATOM 675 O O . ARG A 1 89 ? -25.442 -3.319 0.928 1.00 47.03 89 ARG A O 1
ATOM 682 N N . HIS A 1 90 ? -25.738 -5.506 0.580 1.00 43.91 90 HIS A N 1
ATOM 683 C CA . HIS A 1 90 ? -27.172 -5.539 0.294 1.00 43.91 90 HIS A CA 1
ATOM 684 C C . HIS A 1 90 ? -27.635 -6.867 0.913 1.00 43.91 90 HIS A C 1
ATOM 686 O O . HIS A 1 90 ? -27.194 -7.916 0.477 1.00 43.91 90 HIS A O 1
ATOM 692 N N . GLY A 1 91 ? -28.348 -6.923 2.032 1.00 44.84 91 GLY A N 1
ATOM 693 C CA . GLY A 1 91 ? -29.528 -6.141 2.356 1.00 44.84 91 GLY A CA 1
ATOM 694 C C . GLY A 1 91 ? -30.732 -7.073 2.231 1.00 44.84 91 GLY A C 1
ATOM 695 O O . GLY A 1 91 ? -31.247 -7.208 1.128 1.00 44.84 91 GLY A O 1
ATOM 696 N N . LEU A 1 92 ? -31.148 -7.618 3.386 1.00 42.16 92 LEU A N 1
ATOM 697 C CA . LEU A 1 92 ? -32.359 -8.410 3.682 1.00 42.16 92 LEU A CA 1
ATOM 698 C C . LEU A 1 92 ? -32.349 -9.898 3.302 1.00 42.16 92 LEU A C 1
ATOM 700 O O . LEU A 1 92 ? -32.348 -10.231 2.101 1.00 42.16 92 LEU A O 1
#

pLDDT: mean 72.31, std 14.87, range [42.16, 91.88]

Radius of gyration: 17.46 Å; Cα contacts (8 Å, |Δi|>4): 74; chains: 1; bounding box: 53×25×46 Å

Sequence (92 aa):
MSRHSKQIYEDVAEVFHGEATVDNLAHDFADLFAADNPPRCVNCGEPATTTGGGSCHYVPQLGEHNFEGGFDRERFLAACGLTTETEVRHGL

Secondary structure (DSSP, 8-state):
--HHHHHHHHHHHHHHSS---HHHHHHHHHHHHHHHS--EETTT--BTT-SSS------TTT----EE-S--HHHHHHHTT-----S-----

Organism: NCBI:txid412755

Foldseek 3Di:
DDPVVVVVVVLLVVLVPDPDDPLSSLLSVLVVQCVVWAWAFPQPRHGPPPPDDPDPPPDVVRPDGDTDDGRDSQVSCVVVVNHPCPDDPDDD